Protein AF-I8AJH8-F1 (afdb_monomer_lite)

Foldseek 3Di:
DDWDADPQWIWDQDPVGIDTDPQWGFPDDDDNDTDTDGSCPVVQVVLVVLLVPADQQFKKFFCDDDPPDDGRQIWGFNDWDQDPVHTWTWIDRPNDTDIDRSVRIDTDD

Radius of gyration: 18.29 Å; chains: 1; bounding box: 42×34×43 Å

Sequence (109 aa):
MKITLENGDVFTRTDEGVYAINGICIDKTEGEQIFVKEIRKSQTAKAKAIYDSFEIGGPVLWTGDDDVIKEGAQGVVINKQYSWHGCDLRVSFDGYEVWTESYSVSNLS

Structure (mmCIF, N/CA/C/O backbone):
data_AF-I8AJH8-F1
#
_entry.id   AF-I8AJH8-F1
#
loop_
_atom_site.group_PDB
_atom_site.id
_atom_site.type_symbol
_atom_site.label_atom_id
_atom_site.label_alt_id
_atom_site.label_comp_id
_atom_site.label_asym_id
_atom_site.label_entity_id
_atom_site.label_seq_id
_atom_site.pdbx_PDB_ins_code
_atom_site.Cartn_x
_atom_site.Cartn_y
_atom_site.Cartn_z
_atom_site.occupancy
_atom_site.B_iso_or_equiv
_atom_site.auth_seq_id
_atom_site.auth_comp_id
_atom_site.auth_asym_id
_atom_site.auth_atom_id
_atom_site.pdbx_PDB_model_num
ATOM 1 N N . MET A 1 1 ? 24.992 -13.986 -18.476 1.00 59.88 1 MET A N 1
ATOM 2 C CA . MET A 1 1 ? 23.885 -13.108 -18.041 1.00 59.88 1 MET A CA 1
ATOM 3 C C . MET A 1 1 ? 23.733 -11.987 -19.053 1.00 59.88 1 MET A C 1
ATOM 5 O O . MET A 1 1 ? 24.690 -11.249 -19.260 1.00 59.88 1 MET A O 1
ATOM 9 N N . LYS A 1 2 ? 22.585 -11.905 -19.730 1.00 70.88 2 LYS A N 1
ATOM 10 C CA . LYS A 1 2 ? 22.285 -10.851 -20.712 1.00 70.88 2 LYS A CA 1
ATOM 11 C C . LYS A 1 2 ? 21.159 -9.983 -20.165 1.00 70.88 2 LYS A C 1
ATOM 13 O O . LYS A 1 2 ? 20.154 -10.526 -19.720 1.00 70.88 2 LYS A O 1
ATOM 18 N N . ILE A 1 3 ? 21.328 -8.667 -20.220 1.00 72.31 3 ILE A N 1
ATOM 19 C CA . ILE A 1 3 ? 20.270 -7.716 -19.873 1.00 72.31 3 ILE A CA 1
ATOM 20 C C . ILE A 1 3 ? 19.554 -7.327 -21.169 1.00 72.31 3 ILE A C 1
ATOM 22 O O . ILE A 1 3 ? 20.216 -6.980 -22.150 1.00 72.31 3 ILE A O 1
ATOM 26 N N . THR A 1 4 ? 18.227 -7.437 -21.200 1.00 70.19 4 THR A N 1
ATOM 27 C CA . THR A 1 4 ? 17.399 -7.062 -22.355 1.00 70.19 4 THR A CA 1
ATOM 28 C C . THR A 1 4 ? 16.366 -6.014 -21.980 1.00 70.19 4 THR A C 1
ATOM 30 O O . THR A 1 4 ? 15.923 -5.937 -20.836 1.00 70.19 4 THR A O 1
ATOM 33 N N . LEU A 1 5 ? 16.018 -5.195 -22.970 1.00 64.44 5 LEU A N 1
ATOM 34 C CA . LEU A 1 5 ? 14.956 -4.205 -22.891 1.00 64.44 5 LEU A CA 1
ATOM 35 C C . LEU A 1 5 ? 13.796 -4.672 -23.751 1.00 64.44 5 LEU A C 1
ATOM 37 O O . LEU A 1 5 ? 13.977 -4.887 -24.951 1.00 64.44 5 LEU A O 1
ATOM 41 N N . GLU A 1 6 ? 12.623 -4.823 -23.154 1.00 65.12 6 GLU A N 1
ATOM 42 C CA . GLU A 1 6 ? 11.417 -5.247 -23.863 1.00 65.12 6 GLU A CA 1
ATOM 43 C C . GLU A 1 6 ? 10.268 -4.352 -23.409 1.00 65.12 6 GLU A C 1
ATOM 45 O O . GLU A 1 6 ? 9.968 -4.276 -22.226 1.00 65.12 6 GLU A O 1
ATOM 50 N N . ASN A 1 7 ? 9.663 -3.618 -24.348 1.00 59.03 7 ASN A N 1
ATOM 51 C CA . ASN A 1 7 ? 8.529 -2.718 -24.093 1.00 59.03 7 ASN A CA 1
ATOM 52 C C . ASN A 1 7 ? 8.739 -1.665 -22.980 1.00 59.03 7 ASN A C 1
ATOM 54 O O . ASN A 1 7 ? 7.769 -1.166 -22.421 1.00 59.03 7 ASN A O 1
ATOM 58 N N . GLY A 1 8 ? 9.989 -1.286 -22.690 1.00 52.50 8 GLY A N 1
ATOM 59 C CA . GLY A 1 8 ? 10.326 -0.319 -21.636 1.00 52.50 8 GLY A CA 1
ATOM 60 C C . GLY A 1 8 ? 10.698 -0.947 -20.290 1.00 52.50 8 GLY A C 1
ATOM 61 O O . GLY A 1 8 ? 11.201 -0.234 -19.423 1.00 52.50 8 GLY A O 1
ATOM 62 N N . ASP A 1 9 ? 10.547 -2.265 -20.153 1.00 58.31 9 ASP A N 1
ATOM 63 C CA . ASP A 1 9 ? 10.943 -3.028 -18.973 1.00 58.31 9 ASP A CA 1
ATOM 64 C C . ASP A 1 9 ? 12.332 -3.660 -19.153 1.00 58.31 9 ASP A C 1
ATOM 66 O O . ASP A 1 9 ? 12.782 -3.945 -20.270 1.00 58.31 9 ASP A O 1
ATOM 70 N N . VAL A 1 10 ? 13.027 -3.877 -18.033 1.00 71.94 10 VAL A N 1
ATOM 71 C CA . VAL A 1 10 ? 14.370 -4.471 -18.000 1.00 71.94 10 VAL A CA 1
ATOM 72 C C . VAL A 1 10 ? 14.289 -5.917 -17.540 1.00 71.94 10 VAL A C 1
ATOM 74 O O . VAL A 1 10 ? 13.716 -6.211 -16.494 1.00 71.94 10 VAL A O 1
ATOM 77 N N . PHE A 1 11 ? 14.943 -6.812 -18.274 1.00 69.56 11 PHE A N 1
ATOM 78 C CA . PHE A 1 11 ? 14.995 -8.235 -17.957 1.00 69.56 11 PHE A CA 1
ATOM 79 C C . PHE A 1 11 ? 16.434 -8.718 -17.841 1.00 69.56 11 PHE A C 1
ATOM 81 O O . PHE A 1 11 ? 17.310 -8.287 -18.593 1.00 69.56 11 PHE A O 1
ATOM 88 N N . THR A 1 12 ? 16.675 -9.664 -16.935 1.00 79.25 12 THR A N 1
ATOM 89 C CA . THR A 1 12 ? 17.874 -10.505 -16.966 1.00 79.25 12 THR A CA 1
ATOM 90 C C . THR A 1 12 ? 17.517 -11.873 -17.531 1.00 79.25 12 THR A C 1
ATOM 92 O O . THR A 1 12 ? 16.545 -12.504 -17.114 1.00 79.25 12 THR A O 1
ATOM 95 N N . ARG A 1 13 ? 18.298 -12.325 -18.512 1.00 77.12 13 ARG A N 1
ATOM 96 C CA . ARG A 1 13 ? 18.197 -13.663 -19.096 1.00 77.12 13 ARG A CA 1
ATOM 97 C C . ARG A 1 13 ? 19.389 -14.505 -18.647 1.00 77.12 13 ARG A C 1
ATOM 99 O O . ARG A 1 13 ? 20.553 -14.114 -18.842 1.00 77.12 13 ARG A O 1
ATOM 106 N N . THR A 1 14 ? 19.085 -15.651 -18.051 1.00 79.75 14 THR A N 1
ATOM 107 C CA . THR A 1 14 ? 20.031 -16.676 -17.592 1.00 79.75 14 THR A CA 1
ATOM 108 C C . THR A 1 14 ? 19.693 -18.017 -18.247 1.00 79.75 14 THR A C 1
ATOM 110 O O . THR A 1 14 ? 18.665 -18.141 -18.913 1.00 79.75 14 THR A O 1
ATOM 113 N N . ASP A 1 15 ? 20.540 -19.030 -18.054 1.00 81.69 15 ASP A N 1
ATOM 114 C CA . ASP A 1 15 ? 20.268 -20.392 -18.543 1.00 81.69 15 ASP A CA 1
ATOM 115 C C . ASP A 1 15 ? 19.053 -21.030 -17.839 1.00 81.69 15 ASP A C 1
ATOM 117 O O . ASP A 1 15 ? 18.467 -21.986 -18.338 1.00 81.69 15 ASP A O 1
ATOM 121 N N . GLU A 1 16 ? 18.649 -20.467 -16.697 1.00 79.75 16 GLU A N 1
ATOM 122 C CA . GLU A 1 16 ? 17.518 -20.914 -15.880 1.00 79.75 16 GLU A CA 1
ATOM 123 C C . GLU A 1 16 ? 16.200 -20.206 -16.236 1.00 79.75 16 GLU A C 1
ATOM 125 O O . GLU A 1 16 ? 15.139 -20.652 -15.807 1.00 79.75 16 GLU A O 1
ATOM 130 N N . GLY A 1 17 ? 16.236 -19.106 -17.002 1.00 71.06 17 GLY A N 1
ATOM 131 C CA . GLY A 1 17 ? 15.026 -18.389 -17.407 1.00 71.06 17 GLY A CA 1
ATOM 132 C C . GLY A 1 17 ? 15.186 -16.883 -17.623 1.00 71.06 17 GLY A C 1
ATOM 133 O O . GLY A 1 17 ? 16.289 -16.339 -17.722 1.00 71.06 17 GLY A O 1
ATOM 134 N N . VAL A 1 18 ? 14.042 -16.201 -17.720 1.00 73.75 18 VAL A N 1
ATOM 135 C CA . VAL A 1 18 ? 13.932 -14.745 -17.896 1.00 73.75 18 VAL A CA 1
ATOM 136 C C . VAL A 1 18 ? 13.275 -14.143 -16.659 1.00 73.75 18 VAL A C 1
ATOM 138 O O . VAL A 1 18 ? 12.191 -14.572 -16.272 1.00 73.75 18 VAL A O 1
ATOM 141 N N . TYR A 1 19 ? 13.910 -13.134 -16.064 1.00 67.69 19 TYR A N 1
ATOM 142 C CA . TYR A 1 19 ? 13.439 -12.477 -14.844 1.00 67.69 19 TYR A CA 1
ATOM 143 C C . TYR A 1 19 ? 13.310 -10.970 -15.065 1.00 67.69 19 TYR A C 1
ATOM 145 O O . TYR A 1 19 ? 14.247 -10.332 -15.551 1.00 67.69 19 TYR A O 1
ATOM 153 N N . ALA A 1 20 ? 12.162 -10.400 -14.693 1.00 63.31 20 ALA A N 1
ATOM 154 C CA . ALA A 1 20 ? 11.944 -8.957 -14.720 1.00 63.31 20 ALA A CA 1
ATOM 155 C C . ALA A 1 20 ? 12.714 -8.267 -13.584 1.00 63.31 20 ALA A C 1
ATOM 157 O O . ALA A 1 20 ? 12.736 -8.747 -12.449 1.00 63.31 20 ALA A O 1
ATOM 158 N N . ILE A 1 21 ? 13.332 -7.125 -13.883 1.00 68.00 21 ILE A N 1
ATOM 159 C CA . ILE A 1 21 ? 14.004 -6.274 -12.901 1.00 68.00 21 ILE A CA 1
ATOM 160 C C . ILE A 1 21 ? 13.083 -5.098 -12.573 1.00 68.00 21 ILE A C 1
ATOM 162 O O . ILE A 1 21 ? 13.052 -4.086 -13.272 1.00 68.00 21 ILE A O 1
ATOM 166 N N . ASN A 1 22 ? 12.333 -5.230 -11.480 1.00 58.97 22 ASN A N 1
ATOM 167 C CA . ASN A 1 22 ? 11.404 -4.197 -11.026 1.00 58.97 22 ASN A CA 1
ATOM 168 C C . ASN A 1 22 ? 12.148 -2.982 -10.435 1.00 58.97 22 ASN A C 1
ATOM 170 O O . ASN A 1 22 ? 13.103 -3.131 -9.671 1.00 58.97 22 ASN A O 1
ATOM 174 N N . GLY A 1 23 ? 11.674 -1.766 -10.739 1.00 49.78 23 GLY A N 1
ATOM 175 C CA . GLY A 1 23 ? 12.169 -0.512 -10.142 1.00 49.78 23 GLY A CA 1
ATOM 176 C C . GLY A 1 23 ? 13.208 0.276 -10.957 1.00 49.78 23 GLY A C 1
ATOM 177 O O . GLY A 1 23 ? 13.800 1.221 -10.423 1.00 49.78 23 GLY A O 1
ATOM 178 N N . ILE A 1 24 ? 13.407 -0.060 -12.235 1.00 53.69 24 ILE A N 1
ATOM 179 C CA . ILE A 1 24 ? 14.356 0.593 -13.154 1.00 53.69 24 ILE A CA 1
ATOM 180 C C . ILE A 1 24 ? 13.621 1.239 -14.342 1.00 53.69 24 ILE A C 1
ATOM 182 O O . ILE A 1 24 ? 12.827 0.568 -14.987 1.00 53.69 24 ILE A O 1
ATOM 186 N N . CYS A 1 25 ? 13.911 2.513 -14.656 1.00 50.19 25 CYS A N 1
ATOM 187 C CA . CYS A 1 25 ? 13.468 3.215 -15.879 1.00 50.19 25 CYS A CA 1
ATOM 188 C C . CYS A 1 25 ? 14.708 3.606 -16.656 1.00 50.19 25 CYS A C 1
ATOM 190 O O . CYS A 1 25 ? 15.762 3.900 -16.083 1.00 50.19 25 CYS A O 1
ATOM 192 N N . ILE A 1 26 ? 14.554 3.654 -17.966 1.00 58.25 26 ILE A N 1
ATOM 193 C CA . ILE A 1 26 ? 15.596 4.044 -18.897 1.00 58.25 26 ILE A CA 1
ATOM 194 C C . ILE A 1 26 ? 15.327 5.491 -19.295 1.00 58.25 26 ILE A C 1
ATOM 196 O O . ILE A 1 26 ? 14.295 5.785 -19.892 1.00 58.25 26 ILE A O 1
ATOM 200 N N . ASP A 1 27 ? 16.244 6.397 -18.950 1.00 48.88 27 ASP A N 1
ATOM 201 C CA . ASP A 1 27 ? 16.094 7.830 -19.263 1.00 48.88 27 ASP A CA 1
ATOM 202 C C . ASP A 1 27 ? 16.571 8.131 -20.697 1.00 48.88 27 ASP A C 1
ATOM 204 O O . ASP A 1 27 ? 16.089 9.057 -21.348 1.00 48.88 27 ASP A O 1
ATOM 208 N N . LYS A 1 28 ? 17.525 7.339 -21.219 1.00 52.88 28 LYS A N 1
ATOM 209 C CA . LYS A 1 28 ? 18.063 7.501 -22.578 1.00 52.88 28 LYS A CA 1
ATOM 210 C C . LYS A 1 28 ? 18.822 6.265 -23.075 1.00 52.88 28 LYS A C 1
ATOM 212 O O . LYS A 1 28 ? 19.436 5.542 -22.288 1.00 52.88 28 LYS A O 1
ATOM 217 N N . THR A 1 29 ? 18.847 6.088 -24.396 1.00 54.41 29 THR A N 1
ATOM 218 C CA . THR A 1 29 ? 19.774 5.195 -25.109 1.00 54.41 29 THR A CA 1
ATOM 219 C C . THR A 1 29 ? 20.737 6.044 -25.936 1.00 54.41 29 THR A C 1
ATOM 221 O O . THR A 1 29 ? 20.297 6.836 -26.770 1.00 54.41 29 THR A O 1
ATOM 224 N N . GLU A 1 30 ? 22.044 5.885 -25.730 1.00 52.22 30 GLU A N 1
ATOM 225 C CA . GLU A 1 30 ? 23.081 6.469 -26.591 1.00 52.22 30 GLU A CA 1
ATOM 226 C C . GLU A 1 30 ? 24.088 5.377 -26.931 1.00 52.22 30 GLU A C 1
ATOM 228 O O . GLU A 1 30 ? 24.645 4.781 -26.018 1.00 52.2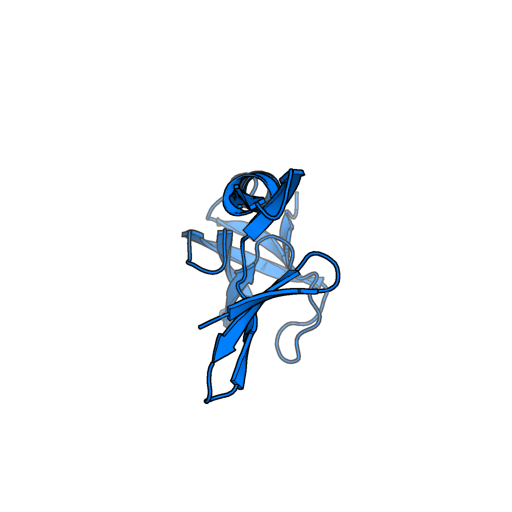2 30 GLU A O 1
ATOM 233 N N . GLY A 1 31 ? 24.296 5.104 -28.225 1.00 56.22 31 GLY A N 1
ATOM 234 C CA . GLY A 1 31 ? 25.309 4.163 -28.724 1.00 56.22 31 GLY A CA 1
ATOM 235 C C . GLY A 1 31 ? 25.447 2.883 -27.895 1.00 56.22 31 GLY A C 1
ATOM 236 O O . GLY A 1 31 ? 26.337 2.802 -27.064 1.00 56.22 31 GLY A O 1
ATOM 237 N N . GLU A 1 32 ? 24.564 1.901 -28.090 1.00 54.19 32 GLU A N 1
ATOM 238 C CA . GLU A 1 32 ? 24.543 0.597 -27.385 1.00 54.19 32 GLU A CA 1
ATOM 239 C C . GLU A 1 32 ? 24.542 0.635 -25.835 1.00 54.19 32 GLU A C 1
ATOM 241 O O . GLU A 1 32 ? 24.428 -0.414 -25.201 1.00 54.19 32 GLU A O 1
ATOM 246 N N . GLN A 1 33 ? 24.593 1.812 -25.203 1.00 50.09 33 GLN A N 1
ATOM 247 C CA . GLN A 1 33 ? 24.592 1.991 -23.754 1.00 50.09 33 GLN A CA 1
ATOM 248 C C . GLN A 1 33 ? 23.215 2.450 -23.264 1.00 50.09 33 GLN A C 1
ATOM 250 O O . GLN A 1 33 ? 22.551 3.305 -23.860 1.00 50.09 33 GLN A O 1
ATOM 255 N N . ILE A 1 34 ? 22.785 1.858 -22.149 1.00 59.97 34 ILE A N 1
ATOM 256 C CA . ILE A 1 34 ? 21.500 2.117 -21.497 1.00 59.97 34 ILE A CA 1
ATOM 257 C C . ILE A 1 34 ? 21.774 2.894 -20.211 1.00 59.97 34 ILE A C 1
ATOM 259 O O . ILE A 1 34 ? 22.447 2.387 -19.312 1.00 59.97 34 ILE A O 1
ATOM 263 N N .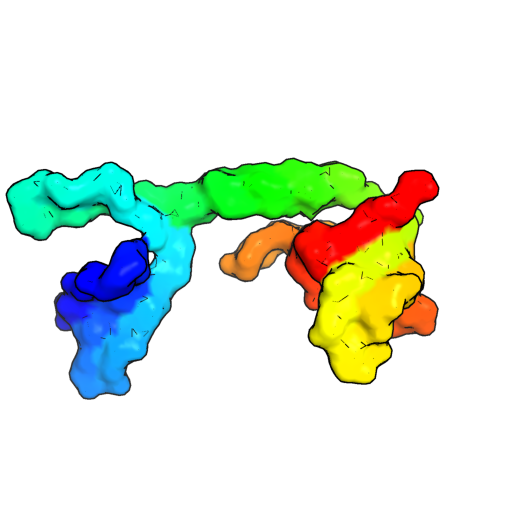 PHE A 1 35 ? 21.222 4.102 -20.101 1.00 53.19 35 PHE A N 1
ATOM 264 C CA . PHE A 1 35 ? 21.306 4.891 -18.874 1.00 53.19 35 PHE A CA 1
ATOM 265 C C . PHE A 1 35 ? 20.102 4.595 -17.979 1.00 53.19 35 PHE A C 1
ATOM 267 O O . PHE A 1 35 ? 18.969 4.989 -18.266 1.00 53.19 35 PHE A O 1
ATOM 274 N N . VAL A 1 36 ? 20.370 3.878 -16.888 1.00 55.53 36 VAL A N 1
ATOM 275 C CA . VAL A 1 36 ? 19.386 3.509 -15.867 1.00 55.53 36 VAL A CA 1
ATOM 276 C C . VAL A 1 36 ? 19.221 4.648 -14.864 1.00 55.53 36 VAL A C 1
ATOM 278 O O . VAL A 1 36 ? 20.191 5.099 -14.255 1.00 55.53 36 VAL A O 1
ATOM 281 N N . LYS A 1 37 ? 17.976 5.074 -14.646 1.00 49.94 37 LYS A N 1
ATOM 282 C CA . LYS A 1 37 ? 17.581 5.969 -13.555 1.00 49.94 37 LY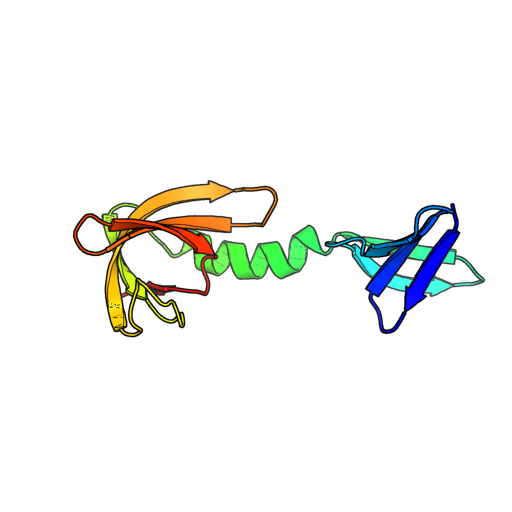S A CA 1
ATOM 283 C C . LYS A 1 37 ? 16.745 5.190 -12.546 1.00 49.94 37 LYS A C 1
ATOM 285 O O . LYS A 1 37 ? 15.906 4.370 -12.919 1.00 49.94 37 LYS A O 1
ATOM 290 N N . GLU A 1 38 ? 16.937 5.462 -11.258 1.00 48.94 38 GLU A N 1
ATOM 291 C CA . GLU A 1 38 ? 16.058 4.926 -10.211 1.00 48.94 38 GLU A CA 1
ATOM 292 C C . GLU A 1 38 ? 14.603 5.391 -10.436 1.00 48.94 38 GLU A C 1
ATOM 294 O O . GLU A 1 38 ? 14.280 6.557 -10.191 1.00 48.94 38 GLU A O 1
ATOM 299 N N . ILE A 1 39 ? 13.689 4.482 -10.820 1.00 45.50 39 ILE A N 1
ATOM 300 C CA . ILE A 1 39 ? 12.225 4.731 -10.757 1.00 45.50 39 ILE A CA 1
ATOM 301 C C . ILE A 1 39 ? 11.771 4.884 -9.316 1.00 45.50 39 ILE A C 1
ATOM 303 O O . ILE A 1 39 ? 10.804 5.600 -9.042 1.00 45.50 39 ILE A O 1
ATOM 307 N N . ARG A 1 40 ? 12.500 4.263 -8.383 1.00 49.59 40 ARG A N 1
ATOM 308 C CA . ARG A 1 40 ? 12.245 4.324 -6.944 1.00 49.59 40 ARG A CA 1
ATOM 309 C C . ARG A 1 40 ? 12.207 5.736 -6.362 1.00 49.59 40 ARG A C 1
ATOM 311 O O . ARG A 1 40 ? 11.950 5.855 -5.175 1.00 49.59 40 ARG A O 1
ATOM 318 N N . LYS A 1 41 ? 12.429 6.809 -7.125 1.00 45.59 41 LYS A N 1
ATOM 319 C CA . LYS A 1 41 ? 12.169 8.175 -6.652 1.00 45.59 41 LYS A CA 1
ATOM 320 C C . LYS A 1 41 ? 10.845 8.765 -7.120 1.00 45.59 41 LYS A C 1
ATOM 322 O O . LYS A 1 41 ? 10.244 9.477 -6.332 1.00 45.59 41 LYS A O 1
ATOM 327 N N . SER A 1 42 ? 10.350 8.497 -8.331 1.00 44.31 42 SER A N 1
ATOM 328 C CA . SER A 1 42 ? 9.151 9.192 -8.848 1.00 44.31 42 SER A CA 1
ATOM 329 C C . SER A 1 42 ? 7.835 8.485 -8.507 1.00 44.31 42 SER A C 1
ATOM 331 O O . SER A 1 42 ? 6.901 9.143 -8.048 1.00 44.31 42 SER A O 1
ATOM 333 N N . GLN A 1 43 ? 7.775 7.157 -8.659 1.00 47.78 43 GLN A N 1
ATOM 334 C CA . GLN A 1 43 ? 6.652 6.329 -8.188 1.00 47.78 43 GLN A CA 1
ATOM 335 C C . GLN A 1 43 ? 6.586 6.369 -6.657 1.00 47.78 43 GLN A C 1
ATOM 337 O O . GLN A 1 43 ? 5.536 6.647 -6.087 1.00 47.78 43 GLN A O 1
ATOM 342 N N . THR A 1 44 ? 7.746 6.269 -5.998 1.00 56.19 44 THR A N 1
ATOM 343 C CA . THR A 1 44 ? 7.864 6.492 -4.554 1.00 56.19 44 THR A CA 1
ATOM 344 C C . THR A 1 44 ? 7.493 7.911 -4.161 1.00 56.19 44 THR A C 1
ATOM 346 O O . THR A 1 44 ? 6.856 8.051 -3.144 1.00 56.19 44 THR A O 1
ATOM 349 N N . ALA A 1 45 ? 7.805 8.973 -4.915 1.00 60.41 45 ALA A N 1
ATOM 350 C CA . ALA A 1 45 ? 7.395 10.329 -4.520 1.00 60.41 45 ALA A CA 1
ATOM 351 C C . ALA A 1 45 ? 5.870 10.517 -4.550 1.00 60.41 45 ALA A C 1
ATOM 353 O O . ALA A 1 45 ? 5.320 11.120 -3.631 1.00 60.41 45 ALA A O 1
ATOM 354 N N . LYS A 1 46 ? 5.178 9.980 -5.565 1.00 63.72 46 LYS A N 1
ATOM 355 C CA . LYS A 1 46 ? 3.706 10.017 -5.624 1.00 63.72 46 LYS A CA 1
ATOM 356 C C . LYS A 1 46 ? 3.078 9.144 -4.536 1.00 63.72 46 LYS A C 1
ATOM 358 O O . LYS A 1 46 ? 2.231 9.627 -3.791 1.00 63.72 46 LYS A O 1
ATOM 363 N N . ALA A 1 47 ? 3.544 7.902 -4.396 1.00 69.94 47 ALA A N 1
ATOM 364 C CA . ALA A 1 47 ? 3.095 6.991 -3.345 1.00 69.94 47 ALA A CA 1
ATOM 365 C C . ALA A 1 47 ? 3.423 7.523 -1.942 1.00 69.94 47 ALA A C 1
ATOM 367 O O . ALA A 1 47 ? 2.632 7.337 -1.023 1.00 69.94 47 ALA A O 1
ATOM 368 N N . LYS A 1 48 ? 4.541 8.243 -1.788 1.00 77.12 48 LYS A N 1
ATOM 369 C CA . LYS A 1 48 ? 4.969 8.900 -0.550 1.00 77.12 48 LYS A CA 1
ATOM 370 C C . LYS A 1 48 ? 4.083 10.086 -0.216 1.00 77.12 48 LYS A C 1
ATOM 372 O O . LYS A 1 48 ? 3.723 10.216 0.938 1.00 77.12 48 LYS A O 1
ATOM 377 N N . ALA A 1 49 ? 3.709 10.928 -1.179 1.00 81.88 49 ALA A N 1
ATOM 378 C CA . ALA A 1 49 ? 2.794 12.039 -0.911 1.00 81.88 49 ALA A CA 1
ATOM 379 C C . ALA A 1 49 ? 1.431 11.531 -0.408 1.00 81.88 49 ALA A C 1
ATOM 381 O O . ALA A 1 49 ? 0.903 12.046 0.573 1.00 81.88 49 ALA A O 1
ATOM 382 N N . ILE A 1 50 ? 0.911 10.471 -1.035 1.00 84.81 50 ILE A N 1
ATOM 383 C CA . ILE A 1 50 ? -0.314 9.790 -0.597 1.00 84.81 50 ILE A CA 1
ATOM 384 C C . ILE A 1 50 ? -0.101 9.165 0.789 1.00 84.81 50 ILE A C 1
ATOM 386 O O . ILE A 1 50 ? -0.844 9.459 1.717 1.00 84.81 50 ILE A O 1
ATOM 390 N N . TYR A 1 51 ? 0.964 8.387 0.976 1.00 87.19 51 TYR A N 1
ATOM 391 C CA . TYR A 1 51 ? 1.318 7.766 2.254 1.00 87.19 51 TYR A CA 1
ATOM 392 C C . TYR A 1 51 ? 1.494 8.780 3.392 1.00 87.19 51 TYR A C 1
ATOM 394 O O . TYR A 1 51 ? 1.004 8.561 4.495 1.00 87.19 51 TYR A O 1
ATOM 402 N N . ASP A 1 52 ? 2.184 9.893 3.152 1.00 88.31 52 ASP A N 1
ATOM 403 C CA . ASP A 1 52 ? 2.420 10.961 4.126 1.00 88.31 52 ASP A CA 1
ATOM 404 C C . ASP A 1 52 ? 1.111 11.653 4.525 1.00 88.31 52 ASP A C 1
ATOM 406 O O . ASP A 1 52 ? 1.023 12.138 5.647 1.00 88.31 52 ASP A O 1
ATOM 410 N N . SER A 1 53 ? 0.096 11.648 3.652 1.00 91.31 53 SER A N 1
ATOM 411 C CA . SER A 1 53 ? -1.222 12.223 3.945 1.00 91.31 53 SER A CA 1
ATOM 412 C C . SER A 1 53 ? -2.058 11.409 4.940 1.00 91.31 53 SER A C 1
ATOM 414 O O . SER A 1 53 ? -3.064 11.913 5.428 1.00 91.31 53 SER A O 1
ATOM 416 N N . PHE A 1 54 ? -1.670 10.167 5.247 1.00 93.25 54 PHE A N 1
ATOM 417 C CA . PHE A 1 54 ? -2.345 9.347 6.255 1.00 93.25 54 PHE A CA 1
ATOM 418 C C . PHE A 1 54 ? -1.742 9.560 7.645 1.00 93.25 54 PHE A C 1
ATOM 420 O O . PHE A 1 54 ? -0.520 9.509 7.819 1.00 93.25 54 PHE A O 1
ATOM 427 N N . GLU A 1 55 ? -2.591 9.690 8.657 1.00 94.81 55 GLU A N 1
ATOM 428 C CA . GLU A 1 55 ? -2.188 9.733 10.065 1.00 94.81 55 GLU A CA 1
ATOM 429 C C . GLU A 1 55 ? -2.459 8.391 10.752 1.00 94.81 55 GLU A C 1
ATOM 431 O O . GLU A 1 55 ? -3.449 7.727 10.456 1.00 94.81 55 GLU A O 1
ATOM 436 N N . ILE A 1 56 ? -1.595 7.980 11.687 1.00 95.25 56 ILE A N 1
ATOM 437 C CA . ILE A 1 56 ? -1.894 6.830 12.556 1.00 95.25 56 ILE A CA 1
ATOM 438 C C . ILE A 1 56 ? -3.064 7.221 13.467 1.00 95.25 56 ILE A C 1
ATOM 440 O O . ILE A 1 56 ? -3.023 8.261 14.117 1.00 95.25 56 ILE A O 1
ATOM 444 N N . GLY A 1 57 ? -4.095 6.383 13.510 1.00 96.25 57 GLY A N 1
ATOM 445 C CA . GLY A 1 57 ? -5.393 6.667 14.118 1.00 96.25 57 GLY A CA 1
ATOM 446 C C . GLY A 1 57 ? -6.398 7.304 13.153 1.00 96.25 57 GLY A C 1
ATOM 447 O O . GLY A 1 57 ? -7.567 7.426 13.508 1.00 96.25 57 GLY A O 1
ATOM 448 N N . GLY A 1 58 ? -5.974 7.680 11.941 1.00 96.25 58 GLY A N 1
ATOM 449 C CA . GLY A 1 58 ? -6.836 8.286 10.930 1.00 96.25 58 GLY A CA 1
ATOM 450 C C . GLY A 1 58 ? -7.798 7.277 10.287 1.00 96.25 58 GLY A C 1
ATOM 451 O O . GLY A 1 58 ? -7.399 6.129 10.043 1.00 96.25 58 GLY A O 1
ATOM 452 N N . PRO A 1 59 ? -9.052 7.680 10.002 1.00 96.81 59 PRO A N 1
ATOM 453 C CA . PRO A 1 59 ? -10.029 6.828 9.341 1.00 96.81 59 PRO A CA 1
ATOM 454 C C . PRO A 1 59 ? -9.770 6.744 7.833 1.00 96.81 59 PRO A C 1
ATOM 456 O O . PRO A 1 59 ? -9.397 7.720 7.178 1.00 96.81 59 PRO A O 1
ATOM 459 N N . VAL A 1 60 ? -10.011 5.567 7.264 1.00 96.31 60 VAL A N 1
ATOM 460 C CA . VAL A 1 60 ? -9.829 5.299 5.835 1.00 96.31 60 VAL A CA 1
ATOM 461 C C . VAL A 1 60 ? -10.967 4.468 5.268 1.00 96.31 60 VAL A C 1
ATOM 463 O O . VAL A 1 60 ? -11.644 3.742 5.992 1.00 96.31 60 VAL A O 1
ATOM 466 N N . LEU A 1 61 ? -11.152 4.558 3.956 1.00 96.06 61 LEU A N 1
ATOM 467 C CA . LEU A 1 61 ? -12.073 3.735 3.183 1.00 96.06 61 LEU A CA 1
ATOM 468 C C . LEU A 1 61 ? -11.273 2.770 2.309 1.00 96.06 61 LEU A C 1
ATOM 470 O O . LEU A 1 61 ? -10.330 3.199 1.647 1.00 96.06 61 LEU A O 1
ATOM 474 N N . TRP A 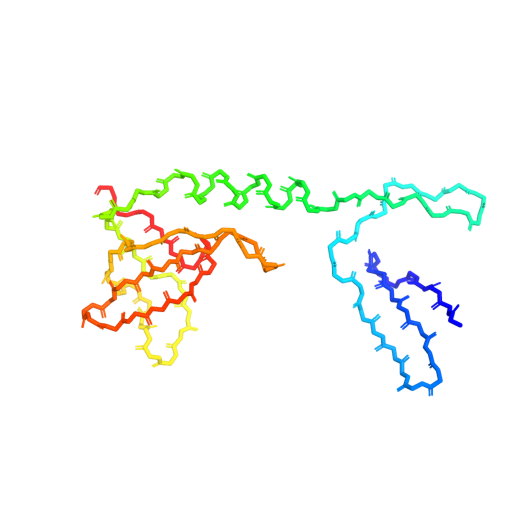1 62 ? -11.650 1.496 2.285 1.00 94.50 62 TRP A N 1
ATOM 475 C CA . TRP A 1 62 ? -11.108 0.515 1.351 1.00 94.50 62 TRP A CA 1
ATOM 476 C C . TRP A 1 62 ? -11.638 0.769 -0.059 1.00 94.50 62 TRP A C 1
ATOM 478 O O . TRP A 1 62 ? -12.850 0.851 -0.264 1.00 94.50 62 TRP A O 1
ATOM 488 N N . THR A 1 63 ? -10.729 0.876 -1.024 1.00 91.75 63 THR A N 1
ATOM 489 C CA . THR A 1 63 ? -11.043 1.089 -2.447 1.00 91.75 63 THR A CA 1
ATOM 490 C C . THR A 1 63 ? -10.575 -0.072 -3.322 1.00 91.75 63 THR A C 1
ATOM 492 O O . THR A 1 63 ? -10.648 0.011 -4.545 1.00 91.75 63 THR A O 1
ATOM 495 N N . GLY A 1 64 ? -10.025 -1.124 -2.711 1.00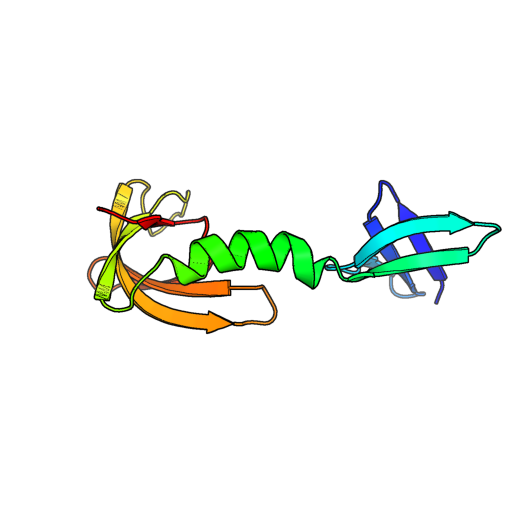 81.38 64 GLY A N 1
ATOM 496 C CA . GLY A 1 64 ? -9.609 -2.334 -3.405 1.00 81.38 64 GLY A CA 1
ATOM 497 C C . GLY A 1 64 ? -10.765 -3.308 -3.631 1.00 81.38 64 GLY A C 1
ATOM 498 O O . GLY A 1 64 ? -11.831 -3.196 -3.026 1.00 81.38 64 GLY A O 1
ATOM 499 N N . ASP A 1 65 ? -10.501 -4.310 -4.463 1.00 78.50 65 ASP A N 1
ATOM 500 C CA . ASP A 1 65 ? -11.356 -5.482 -4.634 1.00 78.50 65 ASP A CA 1
ATOM 501 C C . ASP A 1 65 ? -10.632 -6.684 -4.017 1.00 78.50 65 ASP A C 1
ATOM 503 O O . ASP A 1 65 ? -9.633 -7.163 -4.556 1.00 78.50 65 ASP A O 1
ATOM 507 N N . ASP A 1 66 ? -11.068 -7.087 -2.823 1.00 79.94 66 ASP A N 1
ATOM 508 C CA . ASP A 1 66 ? -10.510 -8.206 -2.065 1.00 79.94 66 ASP A CA 1
ATOM 509 C C . ASP A 1 66 ? -11.644 -9.145 -1.617 1.00 79.94 66 ASP A C 1
ATOM 511 O O . ASP A 1 66 ? -12.788 -8.741 -1.349 1.00 79.94 66 ASP A O 1
ATOM 515 N N . ASP A 1 67 ? -11.342 -10.440 -1.540 1.00 83.88 67 ASP A N 1
ATOM 516 C CA . ASP A 1 67 ? -12.320 -11.453 -1.147 1.00 83.88 67 ASP A CA 1
ATOM 517 C C . ASP A 1 67 ? -12.801 -11.252 0.298 1.00 83.88 67 ASP A C 1
ATOM 519 O O . ASP A 1 67 ? -13.976 -11.508 0.599 1.00 83.88 67 ASP A O 1
ATOM 523 N N . VAL A 1 68 ? -11.921 -10.747 1.167 1.00 88.50 68 VAL A N 1
ATOM 524 C CA . VAL A 1 68 ? -12.143 -10.543 2.601 1.00 88.50 68 VAL A CA 1
ATOM 525 C C . VAL A 1 68 ? -12.663 -9.137 2.885 1.00 88.50 68 VAL A C 1
ATOM 527 O O . VAL A 1 68 ? -13.663 -8.986 3.590 1.00 88.50 68 VAL A O 1
ATOM 530 N N . ILE A 1 69 ? -12.018 -8.109 2.329 1.00 89.69 69 ILE A N 1
ATOM 531 C CA . ILE A 1 69 ? -12.380 -6.707 2.576 1.00 89.69 69 ILE A CA 1
ATOM 532 C C . ILE A 1 69 ? -13.189 -6.181 1.394 1.00 89.69 69 ILE A C 1
ATOM 534 O O . ILE A 1 69 ? -12.687 -6.043 0.281 1.00 89.69 69 ILE A O 1
ATOM 538 N N . LYS A 1 70 ? -14.460 -5.862 1.642 1.00 89.94 70 LYS A N 1
ATOM 539 C CA . LYS A 1 70 ? -15.340 -5.308 0.610 1.00 89.94 70 LYS A CA 1
ATOM 540 C C . LYS A 1 70 ? -15.034 -3.838 0.356 1.00 89.94 70 LYS A C 1
ATOM 542 O O . LYS A 1 70 ? -14.742 -3.088 1.287 1.00 89.94 70 LYS A O 1
ATOM 547 N N . GLU A 1 71 ? -15.135 -3.430 -0.906 1.00 91.75 71 GLU A N 1
ATOM 548 C CA . GLU A 1 71 ? -15.070 -2.023 -1.299 1.00 91.75 71 GLU A CA 1
ATOM 549 C C . GLU A 1 71 ? -16.036 -1.188 -0.441 1.00 91.75 71 GLU A C 1
ATOM 551 O O . GLU A 1 71 ? -17.176 -1.587 -0.183 1.00 91.75 71 GLU A O 1
ATOM 556 N N . GLY A 1 72 ? -15.560 -0.047 0.054 1.00 91.88 72 GLY A N 1
ATOM 557 C CA . GLY A 1 72 ? -16.314 0.813 0.962 1.00 91.88 72 GLY A CA 1
ATOM 558 C C . GLY A 1 72 ? -16.233 0.422 2.443 1.00 91.88 72 GLY A C 1
ATOM 559 O O . GLY A 1 72 ? -16.819 1.115 3.278 1.00 91.88 72 GLY A O 1
ATOM 560 N N . ALA A 1 73 ? -15.510 -0.642 2.808 1.00 93.88 73 ALA A N 1
ATOM 561 C CA . ALA A 1 73 ? -15.227 -0.936 4.210 1.00 93.88 73 ALA A CA 1
ATOM 562 C C . ALA A 1 73 ? -14.432 0.212 4.851 1.00 93.88 73 ALA A C 1
ATOM 564 O O . ALA A 1 73 ? -13.482 0.729 4.264 1.00 93.88 73 ALA A O 1
ATOM 565 N N . GLN A 1 74 ? -14.813 0.607 6.064 1.00 95.81 74 GLN A N 1
ATOM 566 C CA . GLN A 1 74 ? -14.099 1.633 6.821 1.00 95.81 74 GLN A CA 1
ATOM 567 C C . GLN A 1 74 ? -13.092 0.988 7.764 1.00 95.81 74 GLN A C 1
ATOM 569 O O . GLN A 1 74 ? -13.386 -0.022 8.405 1.00 95.81 74 GLN A O 1
ATOM 574 N N . GLY A 1 75 ? -11.915 1.588 7.859 1.00 95.88 75 GLY A N 1
ATOM 575 C CA . GLY A 1 75 ? -10.846 1.122 8.725 1.00 95.88 75 GLY A CA 1
ATOM 576 C C . GLY A 1 75 ? -10.083 2.266 9.368 1.00 95.88 75 GLY A C 1
ATOM 577 O O . GLY A 1 75 ? -10.369 3.442 9.144 1.00 95.88 75 GLY A O 1
ATOM 578 N N . VAL A 1 76 ? -9.092 1.906 10.175 1.00 97.06 76 VAL A N 1
ATOM 579 C CA . VAL A 1 76 ? -8.210 2.850 10.867 1.00 97.06 76 VAL A CA 1
ATOM 580 C C . VAL A 1 76 ? -6.763 2.496 10.577 1.00 97.06 76 VAL A C 1
ATOM 582 O O . VAL A 1 76 ? -6.367 1.333 10.677 1.00 97.06 76 VAL A O 1
ATOM 585 N N . VAL A 1 77 ? -5.951 3.496 10.240 1.00 96.88 77 VAL A N 1
ATOM 586 C CA . VAL A 1 77 ? -4.504 3.309 10.081 1.00 96.88 77 VAL A CA 1
ATOM 587 C C . VAL A 1 77 ? -3.888 3.058 11.452 1.00 96.88 77 VAL A C 1
ATOM 589 O O . VAL A 1 77 ? -3.942 3.914 12.327 1.00 96.88 77 VAL A O 1
ATOM 592 N N . ILE A 1 78 ? -3.263 1.905 11.651 1.00 97.19 78 ILE A N 1
ATOM 593 C CA . ILE A 1 78 ? -2.636 1.540 12.932 1.00 97.19 78 ILE A CA 1
ATOM 594 C C . ILE A 1 78 ? -1.109 1.553 12.865 1.00 97.19 78 ILE A C 1
ATOM 596 O O . ILE A 1 78 ? -0.446 1.661 13.894 1.00 97.19 78 ILE A O 1
ATOM 600 N N . ASN A 1 79 ? -0.530 1.459 11.666 1.00 95.00 79 ASN A N 1
ATOM 601 C CA . ASN A 1 79 ? 0.908 1.598 11.461 1.00 95.00 79 ASN A CA 1
ATOM 602 C C . ASN A 1 79 ? 1.221 2.027 10.022 1.00 95.00 79 ASN A C 1
ATOM 604 O O . ASN A 1 79 ? 0.385 1.915 9.126 1.00 95.00 79 ASN A O 1
ATOM 608 N N . LYS A 1 80 ? 2.444 2.503 9.803 1.00 89.12 80 LYS A N 1
ATOM 609 C CA . LYS A 1 80 ? 2.958 2.927 8.506 1.00 89.12 80 LYS A CA 1
ATOM 610 C C . LYS A 1 80 ? 4.403 2.447 8.363 1.00 89.12 80 LYS A C 1
ATOM 612 O O . LYS A 1 80 ? 5.200 2.637 9.284 1.00 89.12 80 LYS A O 1
ATOM 617 N N . GLN A 1 81 ? 4.758 1.834 7.237 1.00 82.25 81 GLN A N 1
ATOM 618 C CA . GLN A 1 81 ? 6.109 1.325 7.014 1.00 82.25 81 GLN A CA 1
ATOM 619 C C . GLN A 1 81 ? 6.576 1.536 5.571 1.00 82.25 81 GLN A C 1
ATOM 621 O O . GLN A 1 81 ? 5.847 1.299 4.615 1.00 82.25 81 GLN A O 1
ATOM 626 N N . TYR A 1 82 ? 7.847 1.915 5.419 1.00 73.44 82 TYR A N 1
ATOM 627 C CA . TYR A 1 82 ? 8.546 1.763 4.146 1.00 73.44 82 TYR A CA 1
ATOM 628 C C . TYR A 1 82 ? 9.029 0.315 4.015 1.00 73.44 82 TYR A C 1
ATOM 630 O O . TYR A 1 82 ? 9.790 -0.166 4.861 1.00 73.44 82 TYR A O 1
ATOM 638 N N . SER A 1 83 ? 8.588 -0.380 2.973 1.00 61.72 83 SER A N 1
ATOM 639 C CA . SER A 1 83 ? 8.989 -1.752 2.665 1.00 61.72 83 SER A CA 1
ATOM 640 C C . SER A 1 83 ? 9.760 -1.808 1.344 1.00 61.72 83 SER A C 1
ATOM 642 O O . SER A 1 83 ? 9.973 -0.802 0.666 1.00 61.72 83 SER A O 1
ATOM 644 N N . TRP A 1 84 ? 10.204 -3.005 0.960 1.00 55.28 84 TRP A N 1
ATOM 645 C CA . TRP A 1 84 ? 10.800 -3.209 -0.358 1.00 55.28 84 TRP A CA 1
ATOM 646 C C . TRP A 1 84 ? 9.775 -3.084 -1.502 1.00 55.28 84 TRP A C 1
ATOM 648 O O . TRP A 1 84 ? 10.199 -2.867 -2.642 1.00 55.28 84 TRP A O 1
ATOM 658 N N . HIS A 1 85 ? 8.475 -3.180 -1.188 1.00 56.25 85 HIS A N 1
ATOM 659 C CA . HIS A 1 85 ? 7.348 -2.966 -2.101 1.00 56.25 85 HIS A CA 1
ATOM 660 C C . HIS A 1 85 ? 6.950 -1.493 -2.226 1.00 56.25 85 HIS A C 1
ATOM 662 O O . HIS A 1 85 ? 6.465 -1.086 -3.276 1.00 56.25 85 HIS A O 1
ATOM 668 N N . GLY A 1 86 ? 7.224 -0.664 -1.215 1.00 70.50 86 GLY A N 1
ATOM 669 C CA . GLY A 1 86 ? 6.961 0.768 -1.293 1.00 70.50 86 GLY A CA 1
ATOM 670 C C . GLY A 1 86 ? 6.572 1.387 0.042 1.00 70.50 86 GLY A C 1
ATOM 671 O O . GLY A 1 86 ? 7.314 1.298 1.020 1.00 70.50 86 GLY A O 1
ATOM 672 N N . CYS A 1 87 ? 5.451 2.106 0.038 1.00 79.31 87 CYS A N 1
ATOM 673 C CA . CYS A 1 87 ? 4.924 2.839 1.185 1.00 79.31 87 CYS A CA 1
ATOM 674 C C . CYS A 1 87 ? 3.638 2.153 1.659 1.00 79.31 87 CYS A C 1
ATOM 676 O O . CYS A 1 87 ? 2.558 2.445 1.140 1.00 79.31 87 CYS A O 1
ATOM 678 N N . ASP A 1 88 ? 3.765 1.257 2.634 1.00 85.19 88 ASP A N 1
ATOM 679 C CA . ASP A 1 88 ? 2.680 0.377 3.059 1.00 85.19 88 ASP A CA 1
ATOM 680 C C . ASP A 1 88 ? 2.011 0.906 4.328 1.00 85.19 88 ASP A C 1
ATOM 682 O O . ASP A 1 88 ? 2.659 1.365 5.278 1.00 85.19 88 ASP A O 1
ATOM 686 N N . LEU A 1 89 ? 0.690 0.813 4.361 1.00 90.81 89 LEU A N 1
ATOM 687 C CA . LEU A 1 89 ? -0.138 1.113 5.517 1.00 90.81 89 LEU A CA 1
ATOM 688 C C . LEU A 1 89 ? -0.572 -0.195 6.166 1.00 90.81 89 LEU A C 1
ATOM 690 O O . LEU A 1 89 ? -0.965 -1.136 5.479 1.00 90.81 89 LEU A O 1
ATOM 694 N N . ARG A 1 90 ? -0.552 -0.240 7.496 1.00 94.88 90 ARG A N 1
ATOM 695 C CA . ARG A 1 90 ? -1.268 -1.266 8.250 1.00 94.88 90 ARG A CA 1
ATOM 696 C C . ARG A 1 90 ? -2.605 -0.684 8.662 1.00 94.88 90 ARG A C 1
ATOM 698 O O . ARG A 1 90 ? -2.634 0.315 9.387 1.00 94.88 90 ARG A O 1
ATOM 705 N N . VAL A 1 91 ? -3.686 -1.300 8.212 1.00 95.88 91 VAL A N 1
ATOM 706 C CA . VAL A 1 91 ? -5.050 -0.823 8.449 1.00 95.88 91 VAL A CA 1
ATOM 707 C C . VAL A 1 91 ? -5.836 -1.900 9.182 1.00 95.88 91 VAL A C 1
ATOM 709 O O . VAL A 1 91 ? -5.716 -3.081 8.860 1.00 95.88 91 VAL A O 1
ATOM 712 N N . SER A 1 92 ? -6.617 -1.487 10.178 1.00 96.50 92 SER A N 1
ATOM 713 C CA . SER A 1 92 ? -7.578 -2.346 10.866 1.00 96.50 92 SER A CA 1
ATOM 714 C C . SER A 1 92 ? -8.989 -2.078 10.350 1.00 96.50 92 SER A C 1
ATOM 716 O O . SER A 1 92 ? -9.469 -0.949 10.442 1.00 96.50 92 SER A O 1
ATOM 718 N N . PHE A 1 93 ? -9.644 -3.112 9.833 1.00 94.50 93 PHE A N 1
ATOM 719 C CA . PHE A 1 93 ? -11.046 -3.138 9.423 1.00 94.50 93 PHE A CA 1
ATOM 720 C C . PHE A 1 93 ? -11.814 -4.029 10.401 1.00 94.50 93 PHE A C 1
ATOM 722 O O . PHE A 1 93 ? -11.727 -5.250 10.316 1.00 94.50 93 PHE A O 1
ATOM 729 N N . ASP A 1 94 ? -12.514 -3.428 11.366 1.00 89.31 94 ASP A N 1
ATOM 730 C CA . ASP A 1 94 ? -13.283 -4.151 12.398 1.00 89.31 94 ASP A CA 1
ATOM 731 C C . ASP A 1 94 ? -12.490 -5.289 13.087 1.00 89.31 94 ASP A C 1
ATOM 733 O O . ASP A 1 94 ? -12.939 -6.423 13.231 1.00 89.31 94 ASP A O 1
ATOM 737 N N . GLY A 1 95 ? -11.236 -5.002 13.460 1.00 89.00 95 GLY A N 1
ATOM 738 C CA . GLY A 1 95 ? -10.336 -5.966 14.104 1.00 89.00 95 GLY A CA 1
ATOM 739 C C . GLY A 1 95 ? -9.575 -6.894 13.148 1.00 89.00 95 GLY A C 1
ATOM 740 O O . GLY A 1 95 ? -8.635 -7.557 13.588 1.00 89.00 95 GLY A O 1
ATOM 741 N N . TYR A 1 96 ? -9.897 -6.908 11.852 1.00 93.00 96 TYR A N 1
ATOM 742 C CA . TYR A 1 96 ? -9.072 -7.553 10.828 1.00 93.00 96 TYR A CA 1
ATOM 743 C C . TYR A 1 96 ? -7.954 -6.612 10.374 1.00 93.00 96 TYR A C 1
ATOM 745 O O . TYR A 1 96 ? -8.216 -5.506 9.909 1.00 93.00 96 TYR A O 1
ATOM 753 N N . GLU A 1 97 ? -6.697 -7.029 10.508 1.00 94.75 97 GLU A N 1
ATOM 754 C CA . GLU A 1 97 ? -5.545 -6.198 10.159 1.00 94.75 97 GLU A CA 1
ATOM 755 C C . GLU A 1 97 ? -4.885 -6.649 8.859 1.00 94.75 97 GLU A C 1
ATOM 757 O O . GLU A 1 97 ? -4.573 -7.828 8.685 1.00 94.75 97 GLU A O 1
ATOM 762 N N . VAL A 1 98 ? -4.593 -5.691 7.982 1.00 92.50 98 VAL A N 1
ATOM 763 C CA . VAL A 1 98 ? -3.948 -5.944 6.692 1.00 92.50 98 VAL A CA 1
ATOM 764 C C . VAL A 1 98 ? -2.840 -4.929 6.427 1.00 92.50 98 VAL A C 1
ATOM 766 O O . VAL A 1 98 ? -2.952 -3.757 6.794 1.00 92.50 98 VAL A O 1
ATOM 769 N N . TRP A 1 99 ? -1.763 -5.387 5.789 1.00 91.06 99 TRP A N 1
ATOM 770 C CA . TRP A 1 99 ? -0.789 -4.505 5.150 1.00 91.06 99 TRP A CA 1
ATOM 771 C C . TRP A 1 99 ? -1.215 -4.257 3.713 1.00 91.06 99 TRP A C 1
ATOM 773 O O . TRP A 1 99 ? -1.436 -5.205 2.964 1.00 91.06 99 TRP A O 1
ATOM 783 N N . THR A 1 100 ? -1.324 -2.990 3.340 1.00 87.50 100 THR A N 1
ATOM 784 C CA . THR A 1 100 ? -1.799 -2.578 2.025 1.00 87.50 100 THR A CA 1
ATOM 785 C C . THR A 1 100 ? -0.993 -1.411 1.489 1.00 87.50 100 THR A C 1
ATOM 787 O O . THR A 1 100 ? -0.494 -0.571 2.237 1.00 87.50 100 THR A O 1
ATOM 790 N N . GLU A 1 101 ? -0.919 -1.324 0.171 1.00 85.19 101 GLU A N 1
ATOM 791 C CA . GLU A 1 101 ? -0.355 -0.175 -0.517 1.00 85.19 101 GLU A CA 1
ATOM 792 C C . GLU A 1 101 ? -1.250 1.052 -0.284 1.00 85.19 101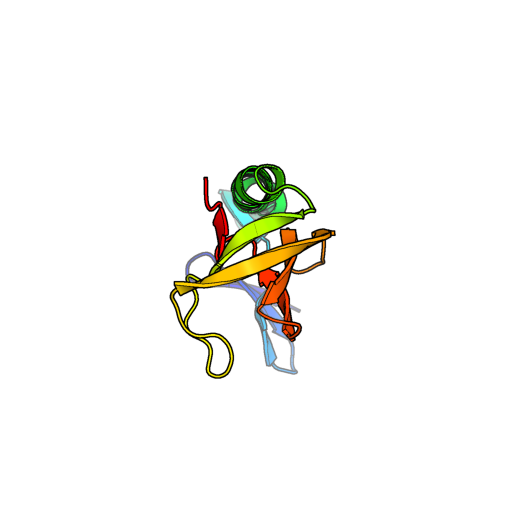 GLU A C 1
ATOM 794 O O . GLU A 1 101 ? -2.476 0.941 -0.167 1.00 85.19 101 GLU A O 1
ATOM 799 N N . SER A 1 102 ? -0.644 2.239 -0.208 1.00 83.94 102 SER A N 1
ATOM 800 C CA . SER A 1 102 ? -1.341 3.482 0.154 1.00 83.94 102 SER A CA 1
ATOM 801 C C . SER A 1 102 ? -2.421 3.933 -0.842 1.00 83.94 102 SER A C 1
ATOM 803 O O . SER A 1 102 ? -3.174 4.850 -0.533 1.00 83.94 102 SER A O 1
ATOM 805 N N . TYR A 1 103 ? -2.512 3.300 -2.015 1.00 85.81 103 TYR A N 1
ATOM 806 C CA . TYR A 1 103 ? -3.531 3.554 -3.038 1.00 85.81 103 TYR A CA 1
ATOM 807 C C . TYR A 1 103 ? -4.739 2.611 -2.990 1.00 85.81 103 TYR A C 1
ATOM 809 O O . TYR A 1 103 ? -5.713 2.863 -3.694 1.00 85.81 103 TYR A O 1
ATOM 817 N N . SER A 1 104 ? -4.709 1.553 -2.176 1.00 88.69 104 SER A N 1
ATOM 818 C CA . SER A 1 104 ? -5.875 0.672 -1.979 1.00 88.69 104 SER A CA 1
ATOM 819 C C . SER A 1 104 ? -6.851 1.213 -0.931 1.00 88.69 104 SER A C 1
ATOM 821 O O . SER A 1 104 ? -7.860 0.577 -0.623 1.00 88.69 104 SER A O 1
ATOM 823 N N . VAL A 1 105 ? -6.531 2.372 -0.350 1.00 90.94 105 VAL A N 1
ATOM 824 C CA . VAL A 1 105 ? -7.364 3.081 0.614 1.00 90.94 105 VAL A CA 1
ATOM 825 C C . VAL A 1 105 ? -7.384 4.579 0.325 1.00 90.94 105 VAL A C 1
ATOM 827 O O . VAL A 1 105 ? -6.438 5.133 -0.234 1.00 90.94 105 VAL A O 1
ATOM 830 N N . SER A 1 106 ? -8.439 5.260 0.763 1.00 93.38 106 SER A N 1
ATOM 831 C CA . SER A 1 106 ? -8.545 6.723 0.734 1.00 93.38 106 SER A CA 1
ATOM 832 C C . SER A 1 106 ? -8.808 7.287 2.128 1.00 93.38 106 SER A C 1
ATOM 834 O O . SER A 1 106 ? -9.535 6.671 2.905 1.00 93.38 106 SER A O 1
ATOM 836 N N . ASN A 1 107 ? -8.279 8.475 2.437 1.00 90.25 107 ASN A N 1
ATOM 837 C CA . ASN A 1 107 ? -8.630 9.196 3.666 1.00 90.25 107 ASN A CA 1
ATOM 838 C C . ASN A 1 107 ? -10.139 9.479 3.713 1.00 90.25 107 ASN A C 1
ATOM 840 O O . ASN A 1 107 ? -10.704 10.003 2.750 1.00 90.25 107 ASN A O 1
ATOM 844 N N . LEU A 1 108 ? -10.770 9.179 4.846 1.00 81.12 108 LEU A N 1
ATOM 845 C CA . LEU A 1 108 ? -12.086 9.716 5.178 1.00 81.12 108 LEU A CA 1
ATOM 846 C C . LEU A 1 108 ? -11.841 11.040 5.906 1.00 81.12 108 LEU A C 1
ATOM 848 O O . LEU A 1 108 ? -11.185 11.065 6.943 1.00 81.12 108 LEU A O 1
ATOM 852 N N . SER A 1 109 ? -12.270 12.141 5.290 1.00 67.12 109 SER A N 1
ATOM 853 C CA . SER A 1 109 ? -12.151 13.485 5.878 1.00 67.12 109 SER A CA 1
ATOM 854 C C . SER A 1 109 ? -13.244 13.744 6.905 1.00 67.12 109 SER A C 1
ATOM 856 O O . SER A 1 109 ? -14.326 13.127 6.779 1.00 67.12 109 SER A O 1
#

Organism: NCBI:txid1196324

pLDDT: mean 76.0, std 16.72, range [44.31, 97.19]

Secondary structure (DSSP, 8-state):
-EEEEETTEEEEEETTEEEE-TTEEEEEEETTEEEEEEGGGHHHHHHHHHHHTPPTT-EEEE-S--SSS-TT-EEEEEEEEE-SSSEEEEEEETTEEEEEETTSEEE--